Protein AF-A0A955U8C6-F1 (afdb_monomer_lite)

pLDDT: mean 80.64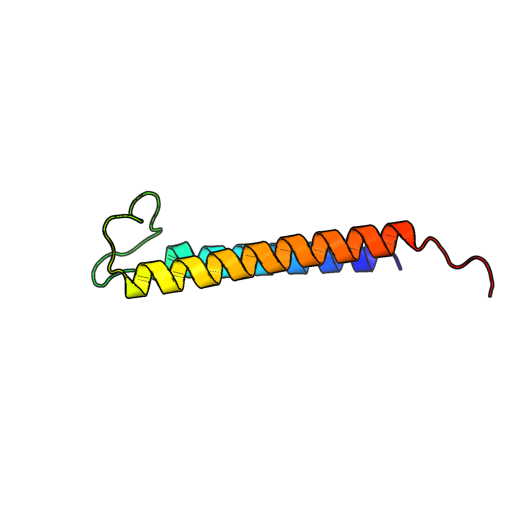, std 9.68, range [40.34, 90.88]

Foldseek 3Di:
DLVVVVVVLVVVLVVLVVVLQCCLQQVLDDPPDHGGPDPCLVVDDPVSNVSNVVSVVVSVVSVVVSVVVNVVVVVVPPPPDD

Radius of gyration: 17.88 Å; chains: 1; bounding box: 36×18×55 Å

Sequence (82 aa):
MKLHVVRLGMVVLLLEALYCAFQVMVVLQPPGIEGPMLFAATTIDHDLLVARRLYAIEGWIAFVGLIVVFTLAELRGPREGA

Structure (mmCIF, N/CA/C/O backbone):
data_AF-A0A955U8C6-F1
#
_entry.id   AF-A0A955U8C6-F1
#
loop_
_atom_site.group_PDB
_atom_site.id
_atom_site.type_symbol
_atom_site.label_atom_id
_atom_site.label_alt_id
_atom_site.label_comp_id
_atom_site.label_asym_id
_atom_site.label_entity_id
_atom_site.label_seq_id
_atom_site.pdbx_PDB_ins_code
_atom_site.Cartn_x
_atom_site.Cartn_y
_atom_site.Cartn_z
_atom_site.occupancy
_atom_site.B_iso_or_equiv
_atom_site.auth_seq_id
_atom_site.auth_comp_id
_atom_site.auth_asym_id
_atom_site.auth_atom_id
_atom_site.pdbx_PDB_model_num
ATOM 1 N N . MET A 1 1 ? 17.640 9.168 -19.355 1.00 57.81 1 MET A N 1
ATOM 2 C CA . MET A 1 1 ? 16.273 8.610 -19.210 1.00 57.81 1 MET A CA 1
ATOM 3 C C . MET A 1 1 ? 16.153 7.614 -18.050 1.00 57.81 1 MET A C 1
ATOM 5 O O . MET A 1 1 ? 15.333 7.864 -17.178 1.00 57.81 1 MET A O 1
ATOM 9 N N . LYS A 1 2 ? 16.999 6.567 -17.956 1.00 63.41 2 LYS A N 1
ATOM 10 C CA . LYS A 1 2 ? 16.959 5.563 -16.862 1.00 63.41 2 LYS A CA 1
ATOM 11 C C . LYS A 1 2 ? 16.950 6.159 -15.439 1.00 63.41 2 LYS A C 1
ATOM 13 O O . LYS A 1 2 ? 16.094 5.803 -14.641 1.00 63.41 2 LYS A O 1
ATOM 18 N N . LEU A 1 3 ? 17.817 7.134 -15.142 1.00 69.19 3 LEU A N 1
ATOM 19 C CA . LEU A 1 3 ? 17.908 7.734 -13.800 1.00 69.19 3 LEU A CA 1
ATOM 20 C C . LEU A 1 3 ? 16.638 8.495 -13.365 1.00 69.19 3 LEU A C 1
ATOM 22 O O . LEU A 1 3 ? 16.280 8.461 -12.192 1.00 69.19 3 LEU A O 1
ATOM 26 N N . HIS A 1 4 ? 15.941 9.165 -14.291 1.00 75.75 4 HIS A N 1
ATOM 27 C CA . HIS A 1 4 ? 14.701 9.885 -13.970 1.00 75.75 4 HIS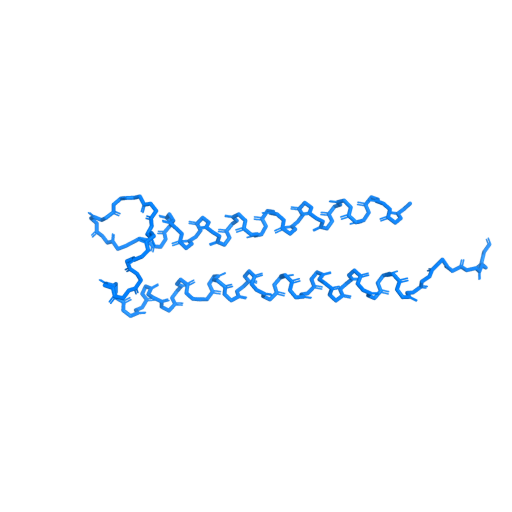 A CA 1
ATOM 28 C C . HIS A 1 4 ? 13.544 8.927 -13.683 1.00 75.75 4 HIS A C 1
ATOM 30 O O . HIS A 1 4 ? 12.777 9.176 -12.761 1.00 75.75 4 HIS A O 1
ATOM 36 N N . VAL A 1 5 ? 13.462 7.813 -14.415 1.00 75.00 5 VAL A N 1
ATOM 37 C CA . VAL A 1 5 ? 12.449 6.771 -14.189 1.00 75.00 5 VAL A CA 1
ATOM 38 C C . VAL A 1 5 ? 12.676 6.071 -12.848 1.00 75.00 5 VAL A C 1
ATOM 40 O O . VAL A 1 5 ? 11.727 5.885 -12.094 1.00 75.00 5 VAL A O 1
ATOM 43 N N . VAL A 1 6 ? 13.931 5.755 -12.508 1.00 75.38 6 VAL A N 1
ATOM 44 C CA . VAL A 1 6 ? 14.283 5.161 -11.206 1.00 75.38 6 VAL A CA 1
ATOM 45 C C . VAL A 1 6 ? 13.954 6.108 -10.053 1.00 75.38 6 VAL A C 1
ATOM 47 O O . VAL A 1 6 ? 13.289 5.704 -9.103 1.00 75.38 6 VAL A O 1
ATOM 50 N N . ARG A 1 7 ? 14.345 7.386 -10.156 1.00 81.62 7 ARG A N 1
ATOM 51 C CA . ARG A 1 7 ? 14.011 8.399 -9.141 1.00 81.62 7 ARG A CA 1
ATOM 52 C C . ARG A 1 7 ? 12.502 8.569 -8.982 1.00 81.62 7 ARG A C 1
ATOM 54 O O . ARG A 1 7 ? 12.021 8.602 -7.857 1.00 81.62 7 ARG A O 1
ATOM 61 N N . LEU A 1 8 ? 11.760 8.642 -10.087 1.00 84.00 8 LEU A N 1
ATOM 62 C CA . LEU A 1 8 ? 10.307 8.781 -10.051 1.00 84.00 8 LEU A CA 1
ATOM 63 C C . LEU A 1 8 ? 9.642 7.559 -9.409 1.00 84.00 8 LEU A C 1
ATOM 65 O O . LEU A 1 8 ? 8.805 7.725 -8.531 1.00 84.00 8 LEU A O 1
ATOM 69 N N . GLY A 1 9 ? 10.038 6.342 -9.786 1.00 82.62 9 GLY A N 1
ATOM 70 C CA . GLY A 1 9 ? 9.456 5.137 -9.196 1.00 82.62 9 GLY A CA 1
ATOM 71 C C . GLY A 1 9 ? 9.822 4.950 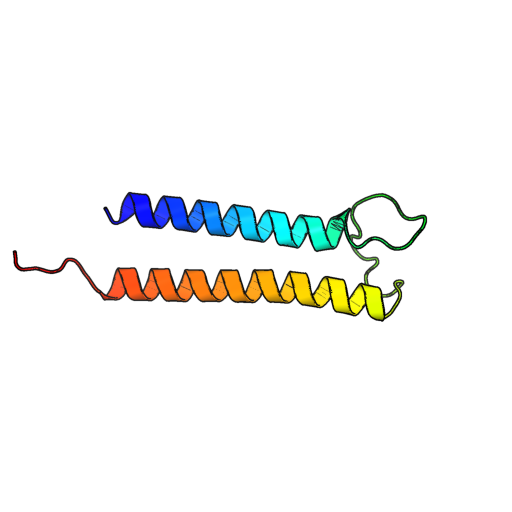-7.718 1.00 82.62 9 GLY A C 1
ATOM 72 O O . GLY A 1 9 ? 8.989 4.471 -6.959 1.00 82.62 9 GLY A O 1
ATOM 73 N N . MET A 1 10 ? 11.000 5.403 -7.265 1.00 82.31 10 MET A N 1
ATOM 74 C CA . MET A 1 10 ? 11.319 5.470 -5.828 1.00 82.31 10 MET A CA 1
ATOM 75 C C . MET A 1 10 ? 10.420 6.459 -5.081 1.00 82.31 10 MET A C 1
ATOM 77 O O . MET A 1 10 ? 9.974 6.162 -3.978 1.00 82.31 10 MET A O 1
ATOM 81 N N . VAL A 1 11 ? 10.130 7.622 -5.673 1.00 88.06 11 VAL A N 1
ATOM 82 C CA . VAL A 1 11 ? 9.194 8.591 -5.081 1.00 88.06 11 VAL A CA 1
ATOM 83 C C . VAL A 1 11 ? 7.791 7.994 -4.983 1.00 88.06 11 VAL A C 1
ATOM 85 O O . VAL A 1 11 ? 7.172 8.095 -3.930 1.00 88.06 11 VAL A O 1
ATOM 88 N N . VAL A 1 12 ? 7.315 7.322 -6.035 1.00 87.19 12 VAL A N 1
ATOM 89 C CA . VAL A 1 12 ? 6.017 6.627 -6.022 1.00 87.19 12 VAL A CA 1
ATOM 90 C C . VAL A 1 12 ? 5.986 5.555 -4.932 1.00 87.19 12 VAL A C 1
ATOM 92 O O . VAL A 1 12 ? 5.038 5.515 -4.158 1.00 87.19 12 VAL A O 1
ATOM 95 N N . LEU A 1 13 ? 7.048 4.753 -4.804 1.00 84.75 13 LEU A N 1
ATOM 96 C CA . LEU A 1 13 ? 7.158 3.735 -3.757 1.00 84.75 13 LEU A CA 1
ATOM 97 C C . LEU A 1 13 ? 7.061 4.333 -2.349 1.00 84.75 13 LEU A C 1
ATOM 99 O O . LEU A 1 13 ? 6.379 3.789 -1.486 1.00 84.75 13 LEU A O 1
ATOM 103 N N . LEU A 1 14 ? 7.762 5.444 -2.113 1.00 88.06 14 LEU A N 1
ATOM 104 C CA . LEU A 1 14 ? 7.753 6.129 -0.823 1.00 88.06 14 LEU A CA 1
ATOM 105 C C . LEU A 1 14 ? 6.375 6.707 -0.507 1.00 88.06 14 LEU A C 1
ATOM 107 O O . LEU A 1 14 ? 5.910 6.567 0.620 1.00 88.06 14 LEU A O 1
ATOM 111 N N . LEU A 1 15 ? 5.719 7.333 -1.486 1.00 90.44 15 LEU A N 1
ATOM 112 C CA . LEU A 1 15 ? 4.370 7.870 -1.314 1.00 90.44 15 LEU A CA 1
ATOM 113 C C . LEU A 1 15 ? 3.365 6.763 -0.994 1.00 90.44 15 LEU A C 1
ATOM 115 O O . LEU A 1 15 ? 2.574 6.927 -0.070 1.00 90.44 15 LEU A O 1
ATOM 119 N N . GLU A 1 16 ? 3.448 5.630 -1.689 1.00 88.62 16 GLU A N 1
ATOM 120 C CA . GLU A 1 16 ? 2.585 4.474 -1.448 1.00 88.62 16 GLU A CA 1
ATOM 121 C C . GLU A 1 16 ? 2.812 3.884 -0.051 1.00 88.62 16 GLU A C 1
ATOM 123 O O . GLU A 1 16 ? 1.875 3.701 0.722 1.00 88.62 16 GLU A O 1
ATOM 128 N N . ALA A 1 17 ? 4.075 3.674 0.334 1.00 87.75 17 ALA A N 1
ATOM 129 C CA . ALA A 1 17 ? 4.417 3.174 1.661 1.00 87.75 17 ALA A CA 1
ATOM 130 C C . ALA A 1 17 ? 3.915 4.109 2.774 1.00 87.75 17 ALA A C 1
ATOM 132 O O . ALA A 1 17 ? 3.382 3.639 3.780 1.00 87.75 17 ALA A O 1
ATOM 133 N N . LEU A 1 18 ? 4.051 5.427 2.590 1.00 90.25 18 LEU A N 1
ATOM 134 C CA . LEU A 1 18 ? 3.535 6.425 3.526 1.00 90.25 18 LEU A CA 1
ATOM 135 C C . LEU A 1 18 ? 2.006 6.435 3.564 1.00 90.25 18 LEU A C 1
ATOM 137 O O . LEU A 1 18 ? 1.440 6.545 4.649 1.00 90.25 18 LEU A O 1
ATOM 141 N N . TYR A 1 19 ? 1.338 6.293 2.420 1.00 88.44 19 TYR A N 1
ATOM 142 C CA . TYR A 1 19 ? -0.116 6.216 2.337 1.00 88.44 19 TYR A CA 1
ATOM 143 C C . TYR A 1 19 ? -0.655 4.984 3.069 1.00 88.44 19 TYR A C 1
ATOM 145 O O . TYR A 1 19 ? -1.480 5.125 3.974 1.00 88.44 19 TYR A O 1
ATOM 153 N N . CYS A 1 20 ? -0.138 3.791 2.766 1.00 88.38 20 CYS A N 1
ATOM 154 C CA . CYS A 1 20 ? -0.537 2.559 3.443 1.00 88.38 20 CYS A CA 1
ATOM 155 C C . CYS A 1 20 ? -0.227 2.625 4.945 1.00 88.38 20 CYS A C 1
ATOM 157 O O . CYS A 1 20 ? -1.064 2.248 5.768 1.00 88.38 20 CYS A O 1
ATOM 159 N N . ALA A 1 21 ? 0.942 3.153 5.330 1.00 86.44 21 ALA A N 1
ATOM 160 C CA . ALA A 1 21 ? 1.281 3.358 6.735 1.00 86.44 21 ALA A CA 1
ATOM 161 C C . ALA A 1 21 ? 0.324 4.348 7.411 1.00 86.44 21 ALA A C 1
ATOM 163 O O . ALA A 1 21 ? -0.110 4.101 8.530 1.00 86.44 21 ALA A O 1
ATOM 164 N N . PHE A 1 22 ? -0.061 5.437 6.749 1.00 86.06 22 PHE A N 1
ATOM 165 C CA . PHE A 1 22 ? -1.022 6.399 7.283 1.00 86.06 22 PHE A CA 1
ATOM 166 C C . PHE A 1 22 ? -2.418 5.783 7.453 1.00 86.06 22 PHE A C 1
ATOM 168 O O . PHE A 1 22 ? -3.026 5.933 8.514 1.00 86.06 22 PHE A O 1
ATOM 175 N N . GLN A 1 23 ? -2.894 5.014 6.469 1.00 85.88 23 GLN A N 1
ATOM 176 C CA . GLN A 1 23 ? -4.165 4.287 6.555 1.00 85.88 23 GLN A CA 1
ATOM 177 C C . GLN A 1 23 ? -4.180 3.324 7.745 1.00 85.88 23 GLN A C 1
ATOM 179 O O . GLN A 1 23 ? -5.093 3.345 8.572 1.00 85.88 23 GLN A O 1
ATOM 184 N N . VAL A 1 24 ? -3.125 2.518 7.876 1.00 82.94 24 VAL A N 1
ATOM 185 C CA . VAL A 1 24 ? -3.005 1.521 8.942 1.00 82.94 24 VAL A CA 1
ATOM 186 C C . VAL A 1 24 ? -2.712 2.168 10.296 1.00 82.94 24 VAL A C 1
ATOM 188 O O . VAL A 1 24 ? -3.171 1.672 11.310 1.00 82.94 24 VAL A O 1
ATOM 191 N N . MET A 1 25 ? -1.971 3.261 10.403 1.00 83.12 25 MET A N 1
ATOM 192 C CA . MET A 1 25 ? -1.591 3.791 11.721 1.00 83.12 25 MET A CA 1
ATOM 193 C C . MET A 1 25 ? -2.560 4.853 12.238 1.00 83.12 25 MET A C 1
ATOM 195 O O . MET A 1 25 ? -2.754 4.940 13.451 1.00 83.12 25 MET A O 1
ATOM 199 N N . VAL A 1 26 ? -3.175 5.626 11.341 1.00 82.50 26 VAL A N 1
ATOM 200 C CA . VAL A 1 26 ? -3.903 6.855 11.687 1.00 82.50 26 VAL A CA 1
ATOM 201 C C . VAL A 1 26 ? -5.375 6.807 11.287 1.00 82.50 26 VAL A C 1
ATOM 203 O O . VAL A 1 26 ? -6.223 7.159 12.094 1.00 82.50 26 VAL A O 1
ATOM 206 N N . VAL A 1 27 ? -5.703 6.369 10.070 1.00 83.25 27 VAL A N 1
ATOM 207 C CA . VAL A 1 27 ? -7.091 6.450 9.573 1.00 83.25 27 VAL A CA 1
ATOM 208 C C . VAL A 1 27 ? -7.966 5.342 10.155 1.00 83.25 27 VAL A C 1
ATOM 210 O O . VAL A 1 27 ? -9.059 5.599 10.651 1.00 83.25 27 VAL A O 1
ATOM 213 N N . LEU A 1 28 ? -7.494 4.096 10.109 1.00 83.56 28 LEU A N 1
ATOM 214 C CA . LEU A 1 28 ? -8.270 2.927 10.523 1.00 83.56 28 LEU A CA 1
ATOM 215 C C . LEU A 1 28 ? -8.115 2.649 12.021 1.00 83.56 28 LEU A C 1
ATOM 217 O O . LEU A 1 28 ? -7.618 1.591 12.424 1.00 83.56 28 LEU A O 1
ATOM 221 N N . GLN A 1 29 ? -8.513 3.622 12.836 1.00 82.31 29 GLN A N 1
ATOM 222 C CA . GLN A 1 29 ? -8.503 3.549 14.295 1.00 82.31 29 GLN A CA 1
ATOM 223 C C . GLN A 1 29 ? -9.882 3.157 14.844 1.00 82.31 29 GLN A C 1
ATOM 225 O O . GLN A 1 29 ? -10.907 3.545 14.280 1.00 82.31 29 GLN A O 1
ATOM 230 N N . PRO A 1 30 ? -9.934 2.371 15.933 1.00 79.44 30 PRO A N 1
ATOM 231 C CA . PRO A 1 30 ? -11.184 2.091 16.620 1.00 79.44 30 PRO A CA 1
ATOM 232 C C . PRO A 1 30 ? -11.699 3.356 17.333 1.00 79.44 30 PRO A C 1
ATOM 234 O O . PRO A 1 30 ? -10.904 4.225 17.704 1.00 79.44 30 PRO A O 1
ATOM 237 N N . PRO A 1 31 ? -13.018 3.467 17.567 1.00 79.12 31 PRO A N 1
ATOM 238 C CA . PRO A 1 31 ? -13.599 4.626 18.235 1.00 79.12 31 PRO A CA 1
ATOM 239 C C . PRO A 1 31 ? -12.970 4.866 19.613 1.00 79.12 31 PRO A C 1
ATOM 241 O O . PRO A 1 31 ? -12.863 3.944 20.420 1.00 79.12 31 PRO A O 1
ATOM 244 N N . GLY A 1 32 ? -12.585 6.112 19.896 1.00 79.12 32 GLY A N 1
ATOM 245 C CA . GLY A 1 32 ? -12.055 6.513 21.203 1.00 79.12 32 GLY A CA 1
ATOM 246 C C . GLY A 1 32 ? -10.571 6.213 21.439 1.00 79.12 32 GLY A C 1
ATOM 247 O O . GLY A 1 32 ? -10.086 6.480 22.535 1.00 79.12 32 GLY A O 1
ATOM 248 N N . ILE A 1 33 ? -9.843 5.695 20.442 1.00 75.44 33 ILE A N 1
ATOM 249 C CA . ILE A 1 33 ? -8.379 5.587 20.484 1.00 75.44 33 ILE A CA 1
ATOM 250 C C . ILE A 1 33 ? -7.786 6.600 19.510 1.00 75.44 33 ILE A C 1
ATOM 252 O O . ILE A 1 33 ? -8.076 6.552 18.320 1.00 75.44 33 ILE A O 1
ATOM 256 N N . GLU A 1 34 ? -6.928 7.482 20.018 1.00 70.88 34 GLU A N 1
ATOM 257 C CA . GLU A 1 34 ? -6.174 8.443 19.213 1.00 70.88 34 GLU A CA 1
ATOM 258 C C . GLU A 1 34 ? -4.689 8.057 19.168 1.00 70.88 34 GLU A C 1
ATOM 260 O O . GLU A 1 34 ? -4.090 7.680 20.177 1.00 70.88 34 GLU A O 1
ATOM 265 N N . GLY A 1 35 ? -4.078 8.189 17.989 1.00 72.44 35 GLY A N 1
ATOM 266 C CA . GLY A 1 35 ? -2.639 7.990 17.785 1.00 72.44 35 GLY A CA 1
ATOM 267 C C . GLY A 1 35 ? -2.235 6.636 17.177 1.00 72.44 35 GLY A C 1
ATOM 268 O O . GLY A 1 35 ? -3.051 5.729 17.022 1.00 72.44 35 GLY A O 1
ATOM 269 N N . PRO A 1 36 ? -0.962 6.493 16.760 1.00 76.12 36 PRO A N 1
ATOM 270 C CA . PRO A 1 36 ? -0.502 5.348 15.982 1.00 76.12 36 PRO A CA 1
ATOM 271 C C . PRO A 1 36 ? -0.745 4.022 16.712 1.00 76.12 36 PRO A C 1
ATOM 273 O O . PRO A 1 36 ? -0.197 3.793 17.788 1.00 76.12 36 PRO A O 1
ATOM 276 N N . MET A 1 37 ? -1.514 3.119 16.089 1.00 76.00 37 MET A N 1
ATOM 277 C CA . MET A 1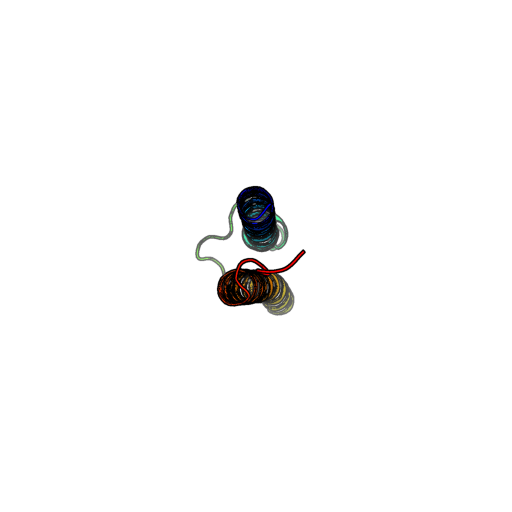 37 ? -1.825 1.782 16.622 1.00 76.00 37 MET A CA 1
ATOM 278 C C . MET A 1 37 ? -0.634 0.810 16.536 1.00 76.00 37 MET A C 1
ATOM 280 O O . MET A 1 37 ? -0.689 -0.240 15.890 1.00 76.00 37 MET A O 1
ATOM 284 N N . LEU A 1 38 ? 0.472 1.164 17.188 1.00 70.12 38 LEU A N 1
ATOM 285 C CA . LEU A 1 38 ? 1.610 0.277 17.387 1.00 70.12 38 LEU A CA 1
ATOM 286 C C . LEU A 1 38 ? 1.218 -0.775 18.437 1.00 70.12 38 LEU A C 1
ATOM 288 O O . LEU A 1 38 ? 0.834 -0.432 19.549 1.00 70.12 38 LEU A O 1
ATOM 292 N N . PHE A 1 39 ? 1.311 -2.059 18.080 1.00 70.94 39 PHE A N 1
ATOM 293 C CA . PHE A 1 39 ? 1.112 -3.204 18.989 1.00 70.94 39 PHE A CA 1
ATOM 294 C C . PHE A 1 39 ? -0.317 -3.445 19.528 1.00 70.94 39 PHE A C 1
ATOM 296 O O . PHE A 1 39 ? -0.498 -4.320 20.367 1.00 70.94 39 PHE A O 1
ATOM 303 N N . ALA A 1 40 ? -1.343 -2.767 18.997 1.00 71.88 40 ALA A N 1
ATOM 304 C CA . ALA A 1 40 ? -2.755 -2.936 19.393 1.00 71.88 40 ALA A CA 1
ATOM 305 C C . ALA A 1 40 ? -3.614 -3.703 18.356 1.00 71.88 40 ALA A C 1
ATOM 307 O O . ALA A 1 40 ? -4.838 -3.611 18.333 1.00 71.88 40 ALA A O 1
ATOM 308 N N . ALA A 1 41 ? -2.988 -4.457 17.446 1.00 67.38 41 ALA A N 1
ATOM 309 C CA . ALA A 1 41 ? -3.692 -5.076 16.317 1.00 67.38 41 ALA A CA 1
ATOM 310 C C . ALA A 1 41 ? -4.636 -6.231 16.706 1.00 67.38 41 ALA A C 1
ATOM 312 O O . ALA A 1 41 ? -5.494 -6.600 15.911 1.00 67.38 41 ALA A O 1
ATOM 313 N N . THR A 1 42 ? -4.476 -6.827 17.889 1.00 69.81 42 THR A N 1
ATOM 314 C CA . THR A 1 42 ? -5.313 -7.945 18.365 1.00 69.81 42 THR A CA 1
ATOM 315 C C . THR A 1 42 ? -6.538 -7.494 19.155 1.00 69.81 42 THR A C 1
ATOM 317 O O . THR A 1 42 ? -7.391 -8.321 19.457 1.00 69.81 42 THR A O 1
ATOM 320 N N . THR A 1 43 ? -6.636 -6.208 19.498 1.00 75.94 43 THR A N 1
ATOM 321 C CA . THR A 1 43 ? -7.690 -5.665 20.370 1.00 75.94 43 THR A CA 1
ATOM 322 C C . THR A 1 43 ? -8.785 -4.926 19.603 1.00 75.94 43 THR A C 1
ATOM 324 O O . THR A 1 43 ? -9.610 -4.254 20.213 1.00 75.94 43 THR A O 1
ATOM 327 N N . ILE A 1 44 ? -8.775 -5.005 18.273 1.00 81.38 44 ILE A N 1
ATOM 328 C CA . ILE A 1 44 ? -9.710 -4.292 17.399 1.00 81.38 44 ILE A CA 1
ATOM 329 C C . ILE A 1 44 ? -10.750 -5.221 16.789 1.00 81.38 44 ILE A C 1
ATOM 331 O O . ILE A 1 44 ? -10.526 -6.424 16.658 1.00 81.38 44 ILE A O 1
ATOM 335 N N . ASP A 1 45 ? -11.871 -4.623 16.393 1.00 88.25 45 ASP A N 1
ATOM 336 C CA . ASP A 1 45 ? -12.950 -5.310 15.694 1.00 88.25 45 ASP A CA 1
ATOM 337 C C . ASP A 1 45 ? -12.448 -6.006 14.416 1.00 88.25 45 ASP A C 1
ATOM 339 O O . ASP A 1 45 ? -11.518 -5.531 13.750 1.00 88.25 45 ASP A O 1
ATOM 343 N N . HIS A 1 46 ? -13.059 -7.142 14.080 1.00 86.25 46 HIS A N 1
ATOM 344 C CA . HIS A 1 46 ? -12.675 -7.946 12.928 1.00 86.25 46 HIS A CA 1
ATOM 345 C C . HIS A 1 46 ? -12.775 -7.167 11.613 1.00 86.25 46 HIS A C 1
ATOM 347 O O . HIS A 1 46 ? -11.842 -7.229 10.810 1.00 86.25 46 HIS A O 1
ATOM 353 N N . ASP A 1 47 ? -13.841 -6.393 11.410 1.00 88.81 47 ASP A N 1
ATOM 354 C CA . ASP A 1 47 ? -14.045 -5.654 10.161 1.00 88.81 47 ASP A CA 1
ATOM 355 C C . ASP A 1 47 ? -12.962 -4.584 9.984 1.00 88.81 47 ASP A C 1
ATOM 357 O O . ASP A 1 47 ? -12.379 -4.422 8.905 1.00 88.81 47 ASP A O 1
ATOM 361 N N . LEU A 1 48 ? -12.596 -3.916 11.082 1.00 86.62 48 LEU A N 1
ATOM 362 C CA . LEU A 1 48 ? -11.507 -2.944 11.098 1.00 86.62 48 LEU A CA 1
ATOM 363 C C . LEU A 1 48 ? -10.142 -3.612 10.875 1.00 86.62 48 LEU A C 1
ATOM 365 O O . LEU A 1 48 ? -9.296 -3.080 10.152 1.00 86.62 48 LEU A O 1
ATOM 369 N N . LEU A 1 49 ? -9.912 -4.791 11.460 1.00 86.25 49 LEU A N 1
ATOM 370 C CA . LEU A 1 49 ? -8.699 -5.578 11.233 1.00 86.25 49 LEU A CA 1
ATOM 371 C C . LEU A 1 49 ? -8.559 -5.982 9.761 1.00 86.25 49 LEU A C 1
ATOM 373 O O . LEU A 1 49 ? -7.464 -5.871 9.202 1.00 86.25 49 LEU A O 1
ATOM 377 N N . VAL A 1 50 ? -9.643 -6.437 9.131 1.00 90.06 50 VAL A N 1
ATOM 378 C CA . VAL A 1 50 ? -9.668 -6.821 7.714 1.00 90.06 50 VAL A CA 1
ATOM 379 C C . VAL A 1 50 ? -9.365 -5.614 6.830 1.00 90.06 50 VAL A C 1
ATOM 381 O O . VAL A 1 50 ? -8.465 -5.698 5.994 1.00 90.06 50 VAL A O 1
ATOM 384 N N . ALA A 1 51 ? -10.015 -4.470 7.067 1.00 88.88 51 ALA A N 1
ATOM 385 C CA . ALA A 1 51 ? -9.748 -3.236 6.326 1.00 88.88 51 ALA A CA 1
ATOM 386 C C . ALA A 1 51 ? -8.270 -2.812 6.415 1.00 88.88 51 ALA A C 1
ATOM 388 O O . ALA A 1 51 ? -7.638 -2.516 5.400 1.00 88.88 51 ALA A O 1
ATOM 389 N N . ARG A 1 52 ? -7.672 -2.864 7.614 1.00 87.69 52 ARG A N 1
ATOM 390 C CA . ARG A 1 52 ? -6.243 -2.553 7.816 1.00 87.69 52 ARG A CA 1
ATOM 391 C C . ARG A 1 52 ? -5.333 -3.503 7.045 1.00 87.69 52 ARG A C 1
ATOM 393 O O . ARG A 1 52 ? -4.328 -3.074 6.481 1.00 87.69 52 ARG A O 1
ATOM 400 N N . ARG A 1 53 ? -5.666 -4.796 7.017 1.00 87.81 53 ARG A N 1
ATOM 401 C CA . ARG A 1 53 ? -4.892 -5.794 6.268 1.00 87.81 53 ARG A CA 1
ATOM 402 C C . ARG A 1 53 ? -4.984 -5.581 4.763 1.00 87.81 53 ARG A C 1
ATOM 404 O O . ARG A 1 53 ? -3.975 -5.779 4.099 1.00 87.81 53 ARG A O 1
ATOM 411 N N . LEU A 1 54 ? -6.127 -5.147 4.236 1.00 90.75 54 LEU A N 1
ATOM 412 C CA . LEU A 1 54 ? -6.279 -4.845 2.810 1.00 90.75 54 LEU A CA 1
ATOM 413 C C . LEU A 1 54 ? -5.351 -3.708 2.365 1.00 90.75 54 LEU A C 1
ATOM 415 O O . LEU A 1 54 ? -4.613 -3.896 1.404 1.00 90.75 54 LEU A O 1
ATOM 419 N N . TYR A 1 55 ? -5.282 -2.602 3.112 1.00 87.19 55 TYR A N 1
ATOM 420 C CA . TYR A 1 55 ? -4.334 -1.515 2.815 1.00 87.19 55 TYR A CA 1
ATOM 421 C C . TYR A 1 55 ? -2.867 -1.930 2.982 1.00 87.19 55 TYR A C 1
ATOM 423 O O . TYR A 1 55 ? -1.999 -1.490 2.232 1.00 87.19 55 TYR A O 1
ATOM 431 N N . ALA A 1 56 ? -2.561 -2.800 3.949 1.00 85.56 56 ALA A N 1
ATOM 432 C CA . ALA A 1 56 ? -1.214 -3.355 4.064 1.00 85.56 56 ALA A CA 1
ATOM 433 C C . ALA A 1 56 ? -0.861 -4.236 2.850 1.00 85.56 56 ALA A C 1
ATOM 435 O O . ALA A 1 56 ? 0.255 -4.165 2.341 1.00 85.56 56 ALA A O 1
ATOM 436 N N . ILE A 1 57 ? -1.806 -5.058 2.379 1.00 90.38 57 ILE A N 1
ATOM 437 C CA . ILE A 1 57 ? -1.647 -5.902 1.189 1.00 90.38 57 ILE A CA 1
ATOM 438 C C . ILE A 1 57 ? -1.476 -5.045 -0.068 1.00 90.38 57 ILE A C 1
ATOM 440 O O . ILE A 1 57 ? -0.611 -5.359 -0.879 1.00 90.38 57 ILE A O 1
ATOM 444 N N . GLU A 1 58 ? -2.238 -3.961 -0.213 1.00 89.06 58 GLU A N 1
ATOM 445 C CA . GLU A 1 58 ? -2.078 -2.986 -1.297 1.00 89.06 58 GLU A CA 1
ATOM 446 C C . GLU A 1 58 ? -0.639 -2.456 -1.360 1.00 89.06 58 GLU A C 1
ATOM 448 O O . GLU A 1 58 ? 0.014 -2.574 -2.400 1.00 89.06 58 GLU A O 1
ATOM 453 N N . GLY A 1 59 ? -0.090 -2.023 -0.219 1.00 87.19 59 GLY A N 1
ATOM 454 C CA . GLY A 1 59 ? 1.302 -1.580 -0.128 1.00 87.19 59 GLY A CA 1
ATOM 455 C C . GLY A 1 59 ? 2.311 -2.668 -0.515 1.00 87.19 59 GLY A C 1
ATOM 456 O O . GLY A 1 59 ? 3.262 -2.401 -1.252 1.00 87.19 59 GLY A O 1
ATOM 457 N N . TRP A 1 60 ? 2.098 -3.917 -0.084 1.00 86.94 60 TRP A N 1
ATOM 458 C CA . TRP A 1 60 ? 2.952 -5.046 -0.479 1.00 86.94 60 TRP A CA 1
ATOM 459 C C . TRP A 1 60 ? 2.874 -5.355 -1.977 1.00 86.94 60 TRP A C 1
ATOM 461 O O . TRP A 1 60 ? 3.906 -5.609 -2.601 1.00 86.94 60 TRP A O 1
ATOM 471 N N . ILE A 1 61 ? 1.679 -5.314 -2.569 1.00 90.88 61 ILE A N 1
ATOM 472 C CA . ILE A 1 61 ? 1.481 -5.530 -4.007 1.00 90.88 61 ILE A CA 1
ATOM 473 C C . ILE A 1 61 ? 2.190 -4.435 -4.804 1.00 90.88 61 ILE A C 1
ATOM 475 O O . ILE A 1 61 ? 2.912 -4.748 -5.752 1.00 90.88 61 ILE A O 1
ATOM 479 N N . ALA A 1 62 ? 2.048 -3.171 -4.404 1.00 87.62 62 ALA A N 1
ATOM 480 C CA . ALA A 1 62 ? 2.731 -2.058 -5.051 1.00 87.62 62 ALA A CA 1
ATOM 481 C C . ALA A 1 62 ? 4.260 -2.189 -4.957 1.00 87.62 62 ALA A C 1
ATOM 483 O O . ALA A 1 62 ? 4.962 -1.993 -5.953 1.00 87.62 62 ALA A O 1
ATOM 484 N N . PHE A 1 63 ? 4.778 -2.603 -3.794 1.00 87.06 63 PHE A N 1
ATOM 485 C CA . PHE A 1 63 ? 6.207 -2.845 -3.582 1.00 87.06 63 PHE A CA 1
ATOM 486 C C . PHE A 1 63 ? 6.748 -3.929 -4.525 1.00 87.06 63 PHE A C 1
ATOM 488 O O . PHE A 1 63 ? 7.746 -3.720 -5.217 1.00 87.06 63 PHE A O 1
ATOM 495 N N . VAL A 1 64 ? 6.055 -5.069 -4.614 1.00 90.69 64 VAL A N 1
ATOM 496 C CA . VAL A 1 64 ? 6.419 -6.167 -5.524 1.00 90.69 64 VAL A CA 1
ATOM 497 C C . VAL A 1 64 ? 6.313 -5.730 -6.988 1.00 90.69 64 VAL A C 1
ATOM 499 O O . VAL A 1 64 ? 7.222 -6.001 -7.773 1.00 90.69 64 VAL A O 1
ATOM 502 N N . GLY A 1 65 ? 5.247 -5.018 -7.362 1.00 87.94 65 GLY A N 1
ATOM 503 C CA . GLY A 1 65 ? 5.049 -4.514 -8.721 1.00 87.94 65 GLY A CA 1
ATOM 504 C C . GLY A 1 65 ? 6.177 -3.587 -9.172 1.00 87.94 65 GLY A C 1
ATOM 505 O O . GLY A 1 65 ? 6.699 -3.738 -10.278 1.00 87.94 65 GLY A O 1
ATOM 506 N N . LEU A 1 66 ? 6.619 -2.678 -8.300 1.00 84.62 66 LEU A N 1
ATOM 507 C CA . LEU A 1 66 ? 7.740 -1.779 -8.579 1.00 84.62 66 LEU A CA 1
ATOM 508 C C . LEU A 1 66 ? 9.074 -2.519 -8.696 1.00 84.62 66 LEU A C 1
ATOM 510 O O . LEU A 1 66 ? 9.844 -2.209 -9.606 1.00 84.62 66 LEU A O 1
ATOM 514 N N . ILE A 1 67 ? 9.331 -3.529 -7.855 1.00 85.88 67 ILE A N 1
ATOM 515 C CA . ILE A 1 67 ? 10.509 -4.401 -8.008 1.00 85.88 67 ILE A CA 1
ATOM 516 C C . ILE A 1 67 ? 10.504 -5.046 -9.392 1.00 85.88 67 ILE A C 1
ATOM 518 O O . ILE A 1 67 ? 11.491 -4.938 -10.115 1.00 85.88 67 ILE A O 1
ATOM 522 N N . VAL A 1 68 ? 9.390 -5.663 -9.793 1.00 88.62 68 VAL A N 1
ATOM 523 C CA . VAL A 1 68 ? 9.275 -6.325 -11.099 1.00 88.62 68 VAL A CA 1
ATOM 524 C C . VAL A 1 68 ? 9.509 -5.333 -12.237 1.00 88.62 68 VAL A C 1
ATOM 526 O O . VAL A 1 68 ? 10.308 -5.610 -13.131 1.00 88.62 68 VAL A O 1
ATOM 529 N N . VAL A 1 69 ? 8.868 -4.160 -12.203 1.00 84.25 69 VAL A N 1
ATOM 530 C CA . VAL A 1 69 ? 9.049 -3.120 -13.228 1.00 84.25 69 VAL A CA 1
ATOM 531 C C . VAL A 1 69 ? 10.509 -2.683 -13.321 1.00 84.25 69 VAL A C 1
ATOM 533 O O . VAL A 1 69 ? 11.041 -2.588 -14.428 1.00 84.25 69 VAL A O 1
ATOM 536 N N . PHE A 1 70 ? 11.180 -2.457 -12.191 1.00 82.25 70 PHE A N 1
ATOM 537 C CA . PHE A 1 70 ? 12.585 -2.059 -12.188 1.00 82.25 70 PHE A CA 1
ATOM 538 C C . PHE A 1 70 ? 13.516 -3.167 -12.667 1.00 82.25 70 PHE A C 1
ATOM 540 O O . PHE A 1 70 ? 14.389 -2.900 -13.491 1.00 82.25 70 PHE A O 1
ATOM 547 N N . THR A 1 71 ? 13.306 -4.408 -12.231 1.00 84.44 71 THR A N 1
ATOM 548 C CA . THR A 1 71 ? 14.077 -5.558 -12.709 1.00 84.44 71 THR A CA 1
ATOM 549 C C . THR A 1 71 ? 13.918 -5.728 -14.220 1.00 84.44 71 THR A C 1
ATOM 551 O O . THR A 1 71 ? 14.911 -5.862 -14.929 1.00 84.44 71 THR A O 1
ATOM 554 N N . LEU A 1 72 ? 12.694 -5.648 -14.749 1.00 85.12 72 LEU A N 1
ATOM 555 C CA . LEU A 1 72 ? 12.442 -5.745 -16.190 1.00 85.12 72 LEU A CA 1
ATOM 556 C C . LEU A 1 72 ? 13.044 -4.572 -16.976 1.00 85.12 72 LEU A C 1
ATOM 558 O O . LEU A 1 72 ? 13.550 -4.771 -18.081 1.00 85.12 72 LEU A O 1
ATOM 562 N N . ALA A 1 73 ? 12.990 -3.356 -16.428 1.00 80.88 73 ALA A N 1
ATOM 563 C CA . ALA A 1 73 ? 13.592 -2.177 -17.044 1.00 80.88 73 ALA A CA 1
ATOM 564 C C . ALA A 1 73 ? 15.123 -2.275 -17.105 1.00 80.88 73 ALA A C 1
ATOM 566 O O . ALA A 1 73 ? 15.725 -1.835 -18.087 1.00 80.88 73 ALA A O 1
ATOM 567 N N . GLU A 1 74 ? 15.745 -2.871 -16.087 1.00 80.81 74 GLU A N 1
ATOM 568 C CA . GLU A 1 74 ? 17.187 -3.095 -16.059 1.00 80.81 74 GLU A CA 1
ATOM 569 C C . GLU A 1 74 ? 17.602 -4.184 -17.054 1.00 80.81 74 GLU A C 1
ATOM 571 O O . GLU A 1 74 ? 18.481 -3.952 -17.887 1.00 80.81 74 GLU A O 1
ATOM 576 N N . LEU A 1 75 ? 16.891 -5.319 -17.058 1.00 83.19 75 LEU A N 1
ATOM 577 C CA . LEU A 1 75 ? 17.133 -6.441 -17.971 1.00 83.19 75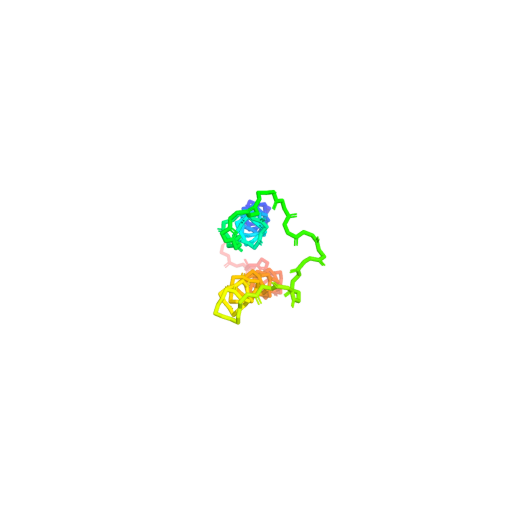 LEU A CA 1
ATOM 578 C C . LEU A 1 75 ? 16.953 -6.075 -19.450 1.00 83.19 75 LEU A C 1
ATOM 580 O O . LEU A 1 75 ? 17.613 -6.653 -20.307 1.00 83.19 75 LEU A O 1
ATOM 584 N N . ARG A 1 76 ? 16.073 -5.118 -19.775 1.00 75.06 76 ARG A N 1
ATOM 585 C CA . ARG A 1 76 ? 15.825 -4.711 -21.167 1.00 75.06 76 ARG A CA 1
ATOM 586 C C . ARG A 1 76 ? 16.966 -3.933 -21.831 1.00 75.06 76 ARG A C 1
ATOM 588 O O . ARG A 1 76 ? 16.869 -3.740 -23.038 1.00 75.06 76 ARG A O 1
ATOM 595 N N . GLY A 1 77 ? 18.020 -3.536 -21.102 1.00 65.25 77 GLY A N 1
ATOM 596 C CA . GLY A 1 77 ? 19.218 -2.891 -21.667 1.00 65.25 77 GLY A CA 1
ATOM 597 C C . GLY A 1 77 ? 18.941 -1.590 -22.452 1.00 65.25 77 GLY A C 1
ATOM 598 O O . GLY A 1 77 ? 17.792 -1.215 -22.684 1.00 65.25 77 GLY A O 1
ATOM 599 N N . PRO A 1 78 ? 19.958 -0.802 -22.836 1.00 58.94 78 PRO A N 1
ATOM 600 C CA . PRO A 1 78 ? 19.778 0.185 -23.899 1.00 58.94 78 PRO A CA 1
ATOM 601 C C . PRO A 1 78 ? 19.385 -0.567 -25.177 1.00 58.94 78 PRO A C 1
ATOM 603 O O . PRO A 1 78 ? 20.018 -1.564 -25.511 1.00 58.94 78 PRO A O 1
ATOM 606 N N . ARG A 1 79 ? 18.362 -0.109 -25.907 1.00 63.50 79 ARG A N 1
ATOM 607 C CA . ARG A 1 79 ? 18.195 -0.548 -27.298 1.00 63.50 79 ARG A CA 1
ATOM 608 C C . ARG A 1 79 ? 19.389 -0.003 -28.078 1.00 63.50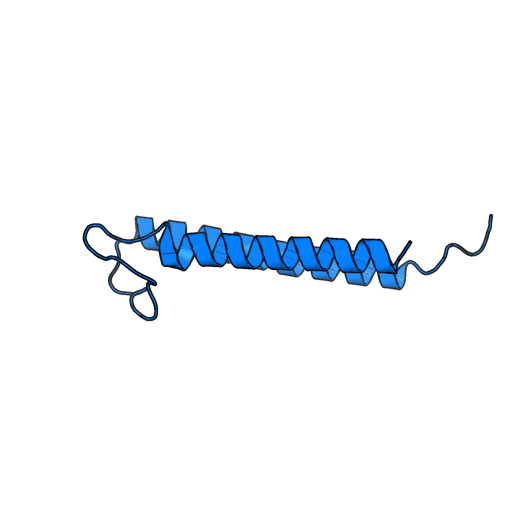 79 ARG A C 1
ATOM 610 O O . ARG A 1 79 ? 19.406 1.176 -28.416 1.00 63.50 79 ARG A O 1
ATOM 617 N N . GLU A 1 80 ? 20.405 -0.829 -28.285 1.00 58.22 80 GLU A N 1
ATOM 618 C CA . GLU A 1 80 ? 21.435 -0.569 -29.284 1.00 58.22 80 GLU A CA 1
ATOM 619 C C . GLU A 1 80 ? 20.747 -0.625 -30.653 1.00 58.22 80 GLU A C 1
ATOM 621 O O . GLU A 1 80 ? 20.271 -1.679 -31.067 1.00 58.22 80 GLU A O 1
ATOM 626 N N . GLY A 1 81 ? 20.614 0.526 -31.315 1.00 58.19 81 GLY A N 1
ATOM 627 C CA . GLY A 1 81 ? 20.063 0.615 -32.668 1.00 58.19 81 GLY A CA 1
ATOM 628 C C . GLY A 1 81 ? 18.924 1.621 -32.813 1.00 58.19 81 GLY A C 1
ATOM 629 O O . GLY A 1 81 ? 17.753 1.240 -32.832 1.00 58.19 81 GLY A O 1
ATOM 630 N N . ALA A 1 82 ? 19.286 2.897 -32.947 1.00 40.34 82 ALA A N 1
ATOM 631 C CA . ALA A 1 82 ? 18.605 3.888 -33.781 1.00 40.34 82 ALA A CA 1
ATOM 632 C C . ALA A 1 82 ? 19.603 5.004 -34.106 1.00 40.34 82 ALA A C 1
ATOM 634 O O . ALA A 1 82 ? 20.190 5.543 -33.139 1.00 40.34 82 ALA A O 1
#

Secondary structure (DSSP, 8-state):
-HHHHHHHHHHHHHHHHHHHHHIIIIISPPTT--S--SS-TTSS-HHHHHHHHHHHHHHHHHHHHHHHHHHHHHHT------

=== Feature glossary ===
Each block in this record encodes a different view of the same protein. In brief:

Predicted aligned error. PAE(i, j) answers: if I align the predicted and true structures on residue i, how far off (in Å) do I expect residue j to be? A block-diagonal PAE matrix with low values on the blocks and high values off-diagonal is the signature of a multi-domain protein with confidently predicted domains but uncertain inter-domain orientation.

Contact-map, Ramachandran, and PAE plots. Plot images: a contact map (which residues are close in 3D, as an N×N binary image), a Ramachandran scatter (backbone torsion angles, revealing secondary-structure composition at a glance), and — for AlphaFold structures — a PAE heatmap (pairwise prediction confidence).

Backbone torsions (φ/ψ). φ (phi) and ψ (psi) are the two rotatable backbone dihedrals per residue: φ is the C(i-1)–N–Cα–C torsion, ψ is the N–Cα–C–N(i+1) torsion, both in degrees on (−180°, 180°]. α-helical residues cluster near (−60°, −45°); β-strand residues near (−120°, +130°). A Ramachandran plot is simply a scatter of (φ, ψ) for every residue.

Foldseek 3Di. A 3Di character summarizes, for each residue, the relative orientation of the Cα frame of its nearest spatial neighbor. Because it encodes fold topology rather than chemistry, 3Di alignments detect remote structural similarity that sequence alignment misses.

Radius of gyration, Cα contacts, bounding box. Three whole-structure scalars: the radius of gyration (RMS distance of Cα from centroid, in Å), the count of Cα–Cα contacts (pairs closer than 8 Å and separated by more than four residues in sequence — i.e. tertiary, not local, contacts), and the bounding-box dimensions. Together they distinguish compact globular folds from extended fibres or disordered chains.

Sequence. Sequence gives the chain of amino acids in standard one-letter code (A=alanine, C=cysteine, …, Y=tyrosine), read N→C. It is the only feature that is directly encoded by the gene; all structural features are derived from the folded form of this sequence.

mmCIF coordinates. Atomic coordinates in PDBx/mmCIF format — the same representation the Protein Data Bank distributes. Each line of the _atom_site loop places one backbone atom in Cartesian space (units: ångströms, origin: arbitrary).

Secondary structure (3-state, P-SEA). Three-state secondary structure (P-SEA) collapses the eight DSSP classes into helix (a), strand (b), and coil (c). P-SEA assigns these from Cα geometry alone — distances and angles — without requiring backbone oxygens, so it works on any Cα trace.

InterPro / GO / CATH / organism. Functional annotations link the protein to curated databases. InterPro entries identify conserved domains and families by matching the sequence against member-database signatures (Pfam, PROSITE, CDD, …). Gene Ontology (GO) terms describe molecular function, biological process, and cellular component in a controlled vocabulary. CATH places the structure in a hierarchical fold classification (Class/Architecture/Topology/Homologous-superfamily). The organism is the source species.

B-factor. B-factor (Debye–Waller factor) reflects atomic displacement in the crystal lattice. It is an experimental observable (units Å²), not a prediction; low values mean the atom is pinned down, high values mean it moves or is heterogeneous across the crystal.

Rendered structure images. Structure images are PyMOL renders from six orthogonal camera directions. Cartoon representation draws helices as coils and strands as arrows; sticks shows the backbone as bonds; surface shows the solvent-excluded envelope. Rainbow coloring maps sequence position to hue (blue→red, N→C); chain coloring assigns a distinct color per polypeptide.

Solvent-accessible surface area. Solvent-accessible surface area (SASA) is the area in Å² traced out by the centre of a 1.4 Å probe sphere (a water molecule) rolled over the protein's van der Waals surface (Shrake–Rupley / Lee–Richards construction). Buried residues have near-zero SASA; fully exposed residues can exceed 200 Å². The total SASA scales roughly with the number of surface residues.

Secondary structure (8-state, DSSP). The SS8 string is DSSP's per-residue secondary-structure call. α-helix (H) means an i→i+4 H-bond ladder; β-strand (E) means the residue participates in a β-sheet; 3₁₀ (G) and π (I) are tighter and wider helices; T/S are turns/bends; '-' is loop.

pLDDT. For AlphaFold models, the B-factor field carries pLDDT — the model's own estimate of local accuracy on a 0–100 scale. Regions with pLDDT<50 should be treated as essentially unmodeled; they often correspond to intrinsically disordered segments.

Nearest PDB structures. Nearest PDB neighbors are the top structural matches found by Foldseek when searching this structure against the entire Protein Data Bank. Each hit reports a TM-score (0 to 1; >0.5 almost always implies the same fold) and an E-value. These are *structural* homologs — they may share no detectable sequence similarity.